Protein AF-A0A494W6B4-F1 (afdb_monomer)

Structure (mmCIF, N/CA/C/O backbone):
data_AF-A0A494W6B4-F1
#
_entry.id   AF-A0A494W6B4-F1
#
loop_
_atom_site.group_PDB
_atom_site.id
_atom_site.type_symbol
_atom_site.label_atom_id
_atom_site.label_alt_id
_atom_site.label_comp_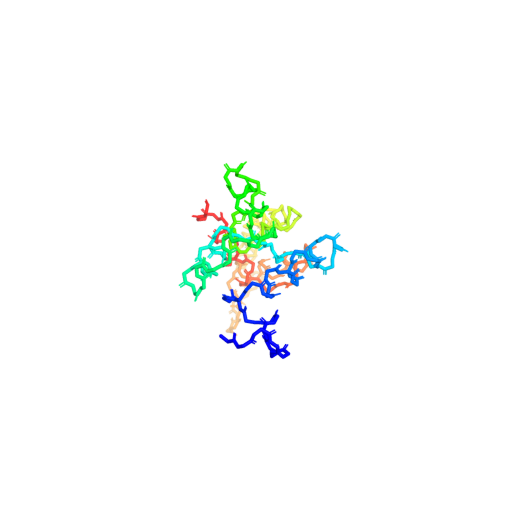id
_atom_site.label_asym_id
_atom_site.label_entity_id
_atom_site.label_seq_id
_atom_site.pdbx_PDB_ins_code
_atom_site.Cartn_x
_atom_site.Cartn_y
_atom_site.Cartn_z
_atom_site.occupancy
_atom_site.B_iso_or_equiv
_atom_site.auth_seq_id
_atom_site.auth_comp_id
_atom_site.auth_asym_id
_atom_site.auth_atom_id
_atom_site.pdbx_PDB_model_num
ATOM 1 N N . MET A 1 1 ? -5.891 -7.671 30.003 1.00 60.50 1 MET A N 1
ATOM 2 C CA . MET A 1 1 ? -4.687 -6.942 30.476 1.00 60.50 1 MET A CA 1
ATOM 3 C C . MET A 1 1 ? -5.143 -5.863 31.456 1.00 60.50 1 MET A C 1
ATOM 5 O O . MET A 1 1 ? -6.217 -5.322 31.236 1.00 60.50 1 MET A O 1
ATOM 9 N N . ALA A 1 2 ? -4.422 -5.586 32.548 1.00 68.75 2 ALA A N 1
ATOM 10 C CA . ALA A 1 2 ? -4.901 -4.621 33.546 1.00 68.75 2 ALA A CA 1
ATOM 11 C C . ALA A 1 2 ? -4.904 -3.176 32.983 1.00 68.75 2 ALA A C 1
ATOM 13 O O . ALA A 1 2 ? -3.899 -2.786 32.381 1.00 68.75 2 ALA A O 1
ATOM 14 N N . PRO A 1 3 ? -5.963 -2.371 33.215 1.00 67.19 3 PRO A N 1
ATOM 15 C CA . PRO A 1 3 ? -6.083 -1.009 32.675 1.00 67.19 3 PRO A CA 1
ATOM 16 C C . PRO A 1 3 ? -4.966 -0.054 33.127 1.00 67.19 3 PRO A C 1
ATOM 18 O O . PRO A 1 3 ? -4.663 0.915 32.440 1.00 67.19 3 PRO A O 1
ATOM 21 N N . ASN A 1 4 ? -4.300 -0.360 34.246 1.00 73.06 4 ASN A N 1
ATOM 22 C CA . ASN A 1 4 ? -3.213 0.449 34.807 1.00 73.06 4 ASN A CA 1
ATOM 23 C C . ASN A 1 4 ? -1.824 0.096 34.241 1.00 73.06 4 ASN A C 1
ATOM 25 O O . ASN A 1 4 ? -0.818 0.645 34.688 1.00 73.06 4 ASN A O 1
ATOM 29 N N . SER A 1 5 ? -1.731 -0.845 33.296 1.00 75.25 5 SER A N 1
ATOM 30 C CA . SER A 1 5 ? -0.454 -1.179 32.665 1.00 75.25 5 SER A CA 1
ATOM 31 C C . SER A 1 5 ? -0.066 -0.107 31.637 1.00 75.25 5 SER A C 1
ATOM 33 O O . SER A 1 5 ? -0.874 0.201 30.761 1.00 75.25 5 SER A O 1
ATOM 35 N N . PRO A 1 6 ? 1.185 0.393 31.626 1.00 73.81 6 PRO A N 1
ATOM 36 C CA . PRO A 1 6 ? 1.675 1.299 30.579 1.00 73.81 6 PRO A CA 1
ATOM 37 C C . PRO A 1 6 ? 1.561 0.725 29.157 1.00 73.81 6 PRO A C 1
ATOM 39 O O . PRO A 1 6 ? 1.532 1.472 28.179 1.00 73.81 6 PRO A O 1
ATOM 42 N N . HIS A 1 7 ? 1.485 -0.605 29.044 1.00 81.88 7 HIS A N 1
ATOM 43 C CA . HIS A 1 7 ? 1.341 -1.331 27.785 1.00 81.88 7 HIS A CA 1
ATOM 44 C C . HIS A 1 7 ? -0.109 -1.442 27.309 1.00 81.88 7 HIS A C 1
ATOM 46 O O . HIS A 1 7 ? -0.338 -1.780 26.151 1.00 81.88 7 HIS A O 1
ATOM 52 N N . TYR A 1 8 ? -1.081 -1.111 28.164 1.00 85.44 8 TYR A N 1
ATOM 53 C CA . TYR A 1 8 ? -2.503 -1.188 27.846 1.00 85.44 8 TYR A CA 1
ATOM 54 C C . TYR A 1 8 ? -2.842 -0.372 26.594 1.00 85.44 8 TYR A C 1
ATOM 56 O O . TYR A 1 8 ? -3.473 -0.883 25.681 1.00 85.44 8 TYR A O 1
ATOM 64 N N . GLN A 1 9 ? -2.314 0.847 26.473 1.00 86.81 9 GLN A N 1
ATOM 65 C CA . GLN A 1 9 ? -2.507 1.720 25.303 1.00 86.81 9 GLN A CA 1
ATOM 66 C C . GLN A 1 9 ? -1.831 1.239 24.002 1.00 86.81 9 GLN A C 1
ATOM 68 O O . GLN A 1 9 ? -2.034 1.839 22.946 1.00 86.81 9 GLN A O 1
ATOM 73 N N . PHE A 1 10 ? -0.993 0.202 24.069 1.00 86.94 10 PHE A N 1
ATOM 74 C CA . PHE A 1 10 ? -0.288 -0.365 22.917 1.00 86.94 10 PHE A CA 1
ATOM 75 C C . PHE A 1 10 ? -0.828 -1.739 22.507 1.00 86.94 10 PHE A C 1
ATOM 77 O O . PHE A 1 10 ? -0.469 -2.217 21.434 1.00 86.94 10 PHE A O 1
ATOM 84 N N . ASP A 1 11 ? -1.690 -2.353 23.320 1.00 88.81 11 ASP A N 1
ATOM 85 C CA . ASP A 1 11 ? -2.360 -3.614 23.002 1.00 88.81 11 ASP A CA 1
ATOM 86 C C . ASP A 1 11 ? -3.513 -3.376 22.004 1.00 88.81 11 ASP A C 1
ATOM 88 O O . ASP A 1 11 ? -4.510 -2.759 22.379 1.00 88.81 11 ASP A O 1
ATOM 92 N N . PRO A 1 12 ? -3.442 -3.891 20.759 1.00 88.62 12 PRO A N 1
ATOM 93 C CA . PRO A 1 12 ? -4.470 -3.687 19.733 1.00 88.62 12 PRO A CA 1
ATOM 94 C C . PRO A 1 12 ? -5.856 -4.254 20.060 1.00 88.62 12 PRO A C 1
ATOM 96 O O . PRO A 1 12 ? -6.782 -4.055 19.270 1.00 88.62 12 PRO A O 1
ATOM 99 N N . SER A 1 13 ? -5.981 -5.017 21.146 1.00 91.31 13 SER A N 1
ATOM 100 C CA . SER A 1 13 ? -7.241 -5.605 21.612 1.00 91.31 13 SER A CA 1
ATOM 101 C C . SER A 1 13 ? -7.830 -4.850 22.807 1.00 91.31 13 SER A C 1
ATOM 103 O O . SER A 1 13 ? -8.885 -5.228 23.302 1.00 91.31 13 SER A O 1
ATOM 105 N N . SER A 1 14 ? -7.169 -3.792 23.287 1.00 92.50 14 SER A N 1
ATOM 106 C CA . SER A 1 14 ? -7.614 -3.024 24.447 1.00 92.50 14 SER A CA 1
ATOM 107 C C . SER A 1 14 ? -8.392 -1.765 24.053 1.00 92.50 14 SER A C 1
ATOM 109 O O . SER A 1 14 ? -8.159 -1.164 22.997 1.00 92.50 14 SER A O 1
ATOM 111 N N . ILE A 1 15 ? -9.260 -1.285 24.954 1.00 92.19 15 ILE A N 1
ATOM 112 C CA . ILE A 1 15 ? -9.909 0.017 24.760 1.00 92.19 15 ILE A CA 1
ATOM 113 C C . ILE A 1 15 ? -8.900 1.171 24.860 1.00 92.19 15 ILE A C 1
ATOM 115 O O . ILE A 1 15 ? -9.014 2.161 24.140 1.00 92.19 15 ILE A O 1
ATOM 119 N N . GLY A 1 16 ? -7.838 1.026 25.660 1.00 90.31 16 GLY A N 1
ATOM 120 C CA . GLY A 1 16 ? -6.785 2.038 25.791 1.00 90.31 16 GLY A CA 1
ATOM 121 C C . GLY A 1 16 ? -6.067 2.326 24.472 1.00 90.31 16 GLY A C 1
ATOM 122 O O . GLY A 1 16 ? -5.744 3.479 24.176 1.00 90.31 16 GLY A O 1
ATOM 123 N N . TRP A 1 17 ? -5.860 1.301 23.644 1.00 92.31 17 TRP A N 1
ATOM 124 C CA . TRP A 1 17 ? -5.314 1.475 22.301 1.00 92.31 17 TRP A CA 1
ATOM 125 C C . TRP A 1 17 ? -6.258 2.260 21.390 1.00 92.31 17 TRP A C 1
ATOM 127 O O . TRP A 1 17 ? -5.799 3.138 20.654 1.00 92.31 17 TRP A O 1
ATOM 137 N N . LEU A 1 18 ? -7.571 2.018 21.480 1.00 91.94 18 LEU A N 1
ATOM 138 C CA . LEU A 1 18 ? -8.563 2.774 20.714 1.00 91.94 18 LEU A CA 1
ATOM 139 C C . LEU A 1 18 ? -8.534 4.261 21.082 1.00 91.94 18 LEU A C 1
ATOM 141 O O . LEU A 1 18 ? -8.475 5.106 20.190 1.00 91.94 18 LEU A O 1
ATOM 145 N N . HIS A 1 19 ? -8.508 4.577 22.381 1.00 91.62 19 HIS A N 1
ATOM 146 C CA . HIS A 1 19 ? -8.401 5.955 22.879 1.00 91.62 19 HIS A CA 1
ATOM 147 C C . HIS A 1 19 ? -7.165 6.662 22.321 1.00 91.62 19 HIS A C 1
ATOM 149 O O . HIS A 1 19 ? -7.276 7.749 21.748 1.00 91.62 19 HIS A O 1
ATOM 155 N N . ARG A 1 20 ? -5.991 6.022 22.420 1.00 89.44 20 ARG A N 1
ATOM 156 C CA . ARG A 1 20 ? -4.736 6.557 21.871 1.00 89.44 20 ARG A CA 1
ATOM 157 C C . ARG A 1 20 ? -4.859 6.829 20.372 1.00 89.44 20 ARG A C 1
ATOM 159 O O . ARG A 1 20 ? -4.479 7.901 19.903 1.00 89.44 20 ARG A O 1
ATOM 166 N N . LYS A 1 21 ? -5.395 5.870 19.621 1.00 88.12 21 LYS A N 1
ATOM 167 C CA . LYS A 1 21 ? -5.505 5.938 18.161 1.00 88.12 21 LYS A CA 1
ATOM 168 C C . LYS A 1 21 ? -6.452 7.049 17.702 1.00 88.12 21 LYS A C 1
ATOM 170 O O . LYS A 1 21 ? -6.086 7.854 16.848 1.00 88.12 21 LYS A O 1
ATOM 175 N N . VAL A 1 22 ? -7.625 7.169 18.326 1.00 89.25 22 VAL A N 1
ATOM 176 C CA . VAL A 1 22 ? -8.584 8.255 18.051 1.00 89.25 22 VAL A CA 1
ATOM 177 C C . VAL A 1 22 ? -7.978 9.622 18.385 1.00 89.25 22 VAL A C 1
ATOM 179 O O . VAL A 1 22 ? -8.149 10.573 17.620 1.00 89.25 22 VAL A O 1
ATOM 182 N N . ALA A 1 23 ? -7.233 9.735 19.489 1.00 87.31 23 ALA A N 1
ATOM 183 C CA . ALA A 1 23 ? -6.555 10.977 19.854 1.00 87.31 23 ALA A CA 1
ATOM 184 C C . ALA A 1 23 ? -5.516 11.402 18.800 1.00 87.31 23 ALA A C 1
ATOM 186 O O . ALA A 1 23 ? -5.489 12.566 18.397 1.00 87.31 23 ALA A O 1
ATOM 187 N N . LEU A 1 24 ? -4.705 10.465 18.303 1.00 83.88 24 LEU A N 1
ATOM 188 C CA . LEU A 1 24 ? -3.698 10.736 17.268 1.00 83.88 24 LEU A CA 1
ATOM 189 C C . LEU A 1 24 ? -4.322 11.091 15.916 1.00 83.88 24 LEU A C 1
ATOM 191 O O . LEU A 1 24 ? -3.832 11.998 15.237 1.00 83.88 24 LEU A O 1
ATOM 195 N N . GLN A 1 25 ? -5.433 10.440 15.561 1.00 81.19 25 GLN A N 1
ATOM 196 C CA . GLN A 1 25 ? -6.206 10.759 14.363 1.00 81.19 25 GLN A CA 1
ATOM 197 C C . GLN A 1 25 ? -6.779 12.183 14.428 1.00 81.19 25 GLN A C 1
ATOM 199 O O . GLN A 1 25 ? -6.643 12.941 13.470 1.00 81.19 25 GLN A O 1
ATOM 204 N N . ARG A 1 26 ? -7.354 12.590 15.571 1.00 82.94 26 ARG A N 1
ATOM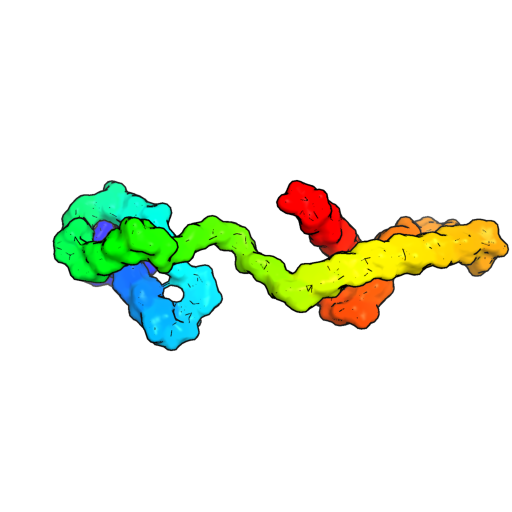 205 C CA . ARG A 1 26 ? -7.867 13.960 15.785 1.00 82.94 26 ARG A CA 1
ATOM 206 C C . ARG A 1 26 ? -6.773 15.026 15.714 1.00 82.94 26 ARG A C 1
ATOM 208 O O . ARG A 1 26 ? -7.038 16.139 15.279 1.00 82.94 26 ARG A O 1
ATOM 215 N N . GLN A 1 27 ? -5.552 14.690 16.128 1.00 81.31 27 GLN A N 1
ATOM 216 C CA . GLN A 1 27 ? -4.394 15.587 16.063 1.00 81.31 27 GLN A CA 1
ATOM 217 C C . GLN A 1 27 ? -3.746 15.649 14.669 1.00 81.31 27 GLN A C 1
ATOM 219 O O . GLN A 1 27 ? -2.774 16.380 14.494 1.00 81.31 27 GLN A O 1
ATOM 224 N N . GLY A 1 28 ? -4.224 14.865 13.693 1.00 71.25 28 GLY A N 1
ATOM 225 C CA . GLY A 1 28 ? -3.618 14.778 12.361 1.00 71.25 28 GLY A CA 1
ATOM 226 C C . GLY A 1 28 ? -2.193 14.209 12.361 1.00 71.25 28 GLY A C 1
ATOM 227 O O . GLY A 1 28 ? -1.462 14.400 11.394 1.00 71.25 28 GLY A O 1
ATOM 228 N N . ARG A 1 29 ? -1.773 13.540 13.447 1.00 63.72 29 ARG A N 1
ATOM 229 C CA . ARG A 1 29 ? -0.392 13.061 13.647 1.00 63.72 29 ARG A CA 1
ATOM 230 C C . ARG A 1 29 ? -0.130 11.664 13.093 1.00 63.72 29 ARG A C 1
ATOM 232 O O . ARG A 1 29 ? 1.018 11.333 12.826 1.00 63.72 29 ARG A O 1
ATOM 239 N N . GLU A 1 30 ? -1.171 10.857 12.904 1.00 62.62 30 GLU A N 1
ATOM 240 C CA . GLU A 1 30 ? -1.074 9.537 12.269 1.00 62.62 30 GLU A CA 1
ATOM 241 C C . GLU A 1 30 ? -1.902 9.520 10.975 1.00 62.62 30 GLU A C 1
ATOM 243 O O . GLU A 1 30 ? -3.034 9.036 10.929 1.00 62.62 30 GLU A O 1
ATOM 248 N N . SER A 1 31 ? -1.332 10.062 9.895 1.00 51.94 31 SER A N 1
ATOM 249 C CA . SER A 1 31 ? -1.873 9.927 8.541 1.00 51.94 31 SER A CA 1
ATOM 250 C C . SER A 1 31 ? -1.651 8.495 8.037 1.00 51.94 31 SER A C 1
ATOM 252 O O . SER A 1 31 ? -0.634 8.168 7.435 1.00 51.94 31 SER A O 1
ATOM 254 N N . GLY A 1 32 ? -2.601 7.600 8.315 1.00 57.56 32 GLY A N 1
ATOM 255 C CA . GLY A 1 32 ? -2.610 6.251 7.731 1.00 57.56 32 GLY A CA 1
ATOM 256 C C . GLY A 1 32 ? -2.988 5.110 8.671 1.00 57.56 32 GLY A C 1
ATOM 257 O O . GLY A 1 32 ? -3.146 3.985 8.202 1.00 57.56 32 GLY A O 1
ATOM 258 N N . VAL A 1 33 ? -3.178 5.368 9.968 1.00 64.31 33 VAL A N 1
ATOM 259 C CA . VAL A 1 33 ? -3.620 4.344 10.929 1.00 64.31 33 VAL A CA 1
ATOM 260 C C . VAL A 1 33 ? -5.032 4.670 11.407 1.00 64.31 33 VAL A C 1
ATOM 262 O O . VAL A 1 33 ? -5.249 5.180 12.500 1.00 64.31 33 VAL A O 1
ATOM 265 N N . PHE A 1 34 ? -6.024 4.367 10.579 1.00 79.81 34 PHE A N 1
ATOM 266 C CA . PHE A 1 34 ? -7.422 4.615 10.921 1.00 79.81 34 PHE A CA 1
ATOM 267 C C . PHE A 1 34 ? -8.029 3.489 11.756 1.00 79.81 34 PHE A C 1
ATOM 269 O O . PHE A 1 34 ? -7.620 2.329 11.640 1.00 79.81 34 PHE A O 1
ATOM 276 N N . VAL A 1 35 ? -8.995 3.824 12.614 1.00 87.00 35 VAL A N 1
ATOM 277 C CA . VAL A 1 35 ? -9.843 2.827 13.284 1.00 87.00 35 VAL A CA 1
ATOM 278 C C . VAL A 1 35 ? -10.711 2.144 12.230 1.00 87.00 35 VAL A C 1
ATOM 280 O O . VAL A 1 35 ? -11.335 2.811 11.410 1.00 87.00 35 VAL A O 1
ATOM 283 N N . THR A 1 36 ? -10.734 0.813 12.243 1.00 87.75 36 THR A N 1
ATOM 284 C CA . THR A 1 36 ? -11.514 0.011 11.292 1.00 87.75 36 THR A CA 1
ATOM 285 C C . THR A 1 36 ? -12.576 -0.808 12.021 1.00 87.75 36 THR A C 1
ATOM 287 O O . THR A 1 36 ? -12.414 -1.126 13.200 1.00 87.75 36 THR A O 1
ATOM 290 N N . ALA A 1 37 ? -13.631 -1.231 11.319 1.00 87.94 37 ALA A N 1
ATOM 291 C CA . ALA A 1 37 ? -14.644 -2.127 11.889 1.00 87.94 37 ALA A CA 1
ATOM 292 C C . ALA A 1 37 ? -14.037 -3.441 12.431 1.00 87.94 37 ALA A C 1
ATOM 294 O O . ALA A 1 37 ? -14.464 -3.953 13.463 1.00 87.94 37 ALA A O 1
ATOM 295 N N . ALA A 1 38 ? -12.986 -3.954 11.780 1.00 87.62 38 ALA A N 1
ATOM 296 C CA . ALA A 1 38 ? -12.260 -5.137 12.240 1.00 87.62 38 ALA A CA 1
ATOM 297 C C . ALA A 1 38 ? -11.524 -4.907 13.573 1.00 87.62 38 ALA A C 1
ATOM 299 O O . ALA A 1 38 ? -11.373 -5.842 14.356 1.00 87.62 38 ALA A O 1
ATOM 300 N N . ASP A 1 39 ? -11.067 -3.680 13.839 1.00 89.88 39 ASP A N 1
ATOM 301 C CA . ASP A 1 39 ? -10.458 -3.332 15.124 1.00 89.88 39 ASP A CA 1
ATOM 302 C C . ASP A 1 39 ? -11.511 -3.276 16.235 1.00 89.88 39 ASP A C 1
ATOM 304 O O . ASP A 1 39 ? -11.289 -3.838 17.303 1.00 89.88 39 ASP A O 1
ATOM 308 N N . LEU A 1 40 ? -12.679 -2.679 15.967 1.00 91.69 40 LEU A N 1
ATOM 309 C CA . LEU A 1 40 ? -13.786 -2.646 16.931 1.00 91.69 40 LEU A CA 1
ATOM 310 C C . LEU A 1 40 ? -14.262 -4.051 17.294 1.00 91.69 40 LEU A C 1
ATOM 312 O O . LEU A 1 40 ? -14.433 -4.354 18.472 1.00 91.69 40 LEU A O 1
ATOM 316 N N . LYS A 1 41 ? -14.406 -4.926 16.292 1.00 91.88 41 LYS A N 1
ATOM 317 C CA . LYS A 1 41 ? -14.754 -6.331 16.510 1.00 91.88 41 LYS A CA 1
ATOM 318 C C . LYS A 1 41 ? -13.733 -7.027 17.414 1.00 91.88 41 LYS A C 1
ATOM 320 O O . LYS A 1 41 ? -14.128 -7.647 18.392 1.00 91.88 41 LYS A O 1
ATOM 325 N N . ARG A 1 42 ? -12.432 -6.871 17.132 1.00 92.31 42 ARG A N 1
ATOM 326 C CA . ARG A 1 42 ? -11.348 -7.468 17.934 1.00 92.31 42 ARG A CA 1
ATOM 327 C C . ARG A 1 42 ? -11.396 -7.017 19.396 1.00 92.31 42 ARG A C 1
ATOM 329 O O . ARG A 1 42 ? -11.223 -7.836 20.289 1.00 92.31 42 ARG A O 1
ATOM 336 N N . ILE A 1 43 ? -11.618 -5.725 19.632 1.00 93.06 43 ILE A N 1
ATOM 337 C CA . ILE A 1 43 ? -11.687 -5.161 20.985 1.00 93.06 43 ILE A CA 1
ATOM 338 C C . ILE A 1 43 ? -12.923 -5.689 21.727 1.00 93.06 43 ILE A C 1
ATOM 340 O O . ILE A 1 43 ? -12.796 -6.127 22.865 1.00 93.06 43 ILE A O 1
ATOM 344 N N . ALA A 1 44 ? -14.093 -5.727 21.078 1.00 92.81 44 ALA A N 1
ATOM 345 C CA . ALA A 1 44 ? -15.311 -6.286 21.673 1.00 92.81 44 ALA A CA 1
ATOM 346 C C . ALA A 1 44 ? -15.200 -7.789 21.980 1.00 92.81 44 ALA A C 1
ATOM 348 O O . ALA A 1 44 ? -15.737 -8.248 22.985 1.00 92.81 44 ALA A O 1
ATOM 349 N N . GLU A 1 45 ? -14.511 -8.556 21.130 1.00 92.25 45 GLU A N 1
ATOM 350 C CA . GLU A 1 45 ? -14.240 -9.981 21.365 1.00 92.25 45 GLU A CA 1
ATOM 351 C C . GLU A 1 45 ? -13.297 -10.201 22.556 1.00 92.25 45 GLU A C 1
ATOM 353 O O . GLU A 1 45 ? -13.442 -11.187 23.276 1.00 92.25 45 GLU A O 1
ATOM 358 N N . ALA A 1 46 ? -12.340 -9.293 22.771 1.00 91.31 46 ALA A N 1
ATOM 359 C CA . ALA A 1 46 ? -11.381 -9.384 23.868 1.00 91.31 46 ALA A CA 1
ATOM 360 C C . ALA A 1 46 ? -11.959 -8.922 25.215 1.00 91.31 46 ALA A C 1
ATOM 362 O O . ALA A 1 46 ? -11.626 -9.496 26.253 1.00 91.31 46 ALA A O 1
ATOM 363 N N . ASP A 1 47 ? -12.807 -7.893 25.206 1.00 89.25 47 ASP A N 1
ATOM 364 C CA . ASP A 1 47 ? -13.447 -7.348 26.399 1.00 89.25 47 ASP A CA 1
ATOM 365 C C . ASP A 1 47 ? -14.853 -6.816 26.070 1.00 89.25 47 ASP A C 1
ATOM 367 O O . ASP A 1 47 ? -14.996 -5.689 25.598 1.00 89.25 47 ASP A O 1
ATOM 371 N N . PRO A 1 48 ? -15.924 -7.578 26.350 1.00 90.25 48 PRO A N 1
ATOM 372 C CA . PRO A 1 48 ? -17.294 -7.125 26.116 1.00 90.25 48 PRO A CA 1
ATOM 373 C C . PRO A 1 48 ? -17.719 -5.923 26.973 1.00 90.25 48 PRO A C 1
ATOM 375 O O . PRO A 1 48 ? -18.719 -5.281 26.666 1.00 90.25 48 PRO A O 1
ATOM 378 N N . SER A 1 49 ? -16.998 -5.576 28.046 1.00 90.12 49 SER A N 1
ATOM 379 C CA . SER A 1 49 ? -17.369 -4.422 28.880 1.00 90.12 49 SER A CA 1
ATOM 380 C C . SER A 1 49 ? -17.158 -3.077 28.169 1.00 90.12 49 SER A C 1
ATOM 382 O O . SER A 1 49 ? -17.739 -2.065 28.556 1.00 90.12 49 SER A O 1
ATOM 384 N N . VAL A 1 50 ? -16.412 -3.064 27.060 1.00 91.44 50 VAL A N 1
ATOM 385 C CA . VAL A 1 50 ? -16.136 -1.865 26.253 1.00 91.44 50 VAL A CA 1
ATOM 386 C C . VAL A 1 50 ? -17.380 -1.253 25.608 1.00 91.44 50 VAL A C 1
ATOM 388 O O . VAL A 1 50 ? -17.339 -0.093 25.211 1.00 91.44 50 VAL A O 1
ATOM 391 N N . PHE A 1 51 ? -18.510 -1.968 25.532 1.00 90.44 51 PHE A N 1
ATOM 392 C CA . PHE A 1 51 ? -19.758 -1.416 24.987 1.00 90.44 51 PHE A CA 1
ATOM 393 C C . PHE A 1 51 ? -20.311 -0.233 25.797 1.00 90.44 51 PHE A C 1
ATOM 395 O O . PHE A 1 51 ? -21.114 0.537 25.267 1.00 90.44 51 PHE A O 1
ATOM 402 N N . THR A 1 52 ? -19.885 -0.052 27.051 1.00 91.81 52 THR A N 1
ATOM 403 C CA . THR A 1 52 ? -20.234 1.130 27.856 1.00 91.81 52 THR A CA 1
ATOM 404 C C . THR A 1 52 ? -19.266 2.303 27.673 1.00 91.81 52 THR A C 1
ATOM 406 O O . THR A 1 52 ? -19.529 3.383 28.194 1.00 91.81 52 THR A O 1
ATOM 409 N N . ASP A 1 53 ? -18.147 2.120 26.964 1.00 93.81 53 ASP A N 1
ATOM 410 C CA . ASP A 1 53 ? -17.163 3.180 26.734 1.00 93.81 53 ASP A CA 1
ATOM 411 C C . ASP A 1 53 ? -17.665 4.174 25.660 1.00 93.81 53 ASP A C 1
ATOM 413 O O . ASP A 1 53 ? -17.990 3.764 24.539 1.00 93.81 53 ASP A O 1
ATOM 417 N N . PRO A 1 54 ? -17.711 5.491 25.950 1.00 93.69 54 PRO A N 1
ATOM 418 C CA . PRO A 1 54 ? -18.220 6.487 25.005 1.00 93.69 54 PRO A CA 1
ATOM 419 C C . PRO A 1 54 ? -17.419 6.589 23.702 1.00 93.69 54 PRO A C 1
ATOM 421 O O . PRO A 1 54 ? -17.983 6.884 22.648 1.00 93.69 54 PRO A O 1
ATOM 424 N N . VAL A 1 55 ? -16.101 6.355 23.747 1.00 93.12 55 VAL A N 1
ATOM 425 C CA . VAL A 1 55 ? -15.261 6.369 22.542 1.00 93.12 55 VAL A CA 1
ATOM 426 C C . VAL A 1 55 ? -15.581 5.152 21.688 1.00 93.12 55 VAL A C 1
ATOM 428 O O . VAL A 1 55 ? -15.734 5.297 20.476 1.00 93.12 55 VAL A O 1
ATOM 431 N N . PHE A 1 56 ? -15.751 3.980 22.300 1.00 94.19 56 PHE A N 1
ATOM 432 C CA . PHE A 1 56 ? -16.167 2.774 21.589 1.00 94.19 56 PHE A CA 1
ATOM 433 C C . PHE A 1 56 ? -17.531 2.944 20.906 1.00 94.19 56 PHE A C 1
ATOM 435 O O . PHE A 1 56 ? -17.664 2.646 19.718 1.00 94.19 56 PHE A O 1
ATOM 442 N N . GLN A 1 57 ? -18.522 3.486 21.622 1.00 94.31 57 GLN A N 1
ATOM 443 C CA . GLN A 1 57 ? -19.865 3.741 21.089 1.00 94.31 57 GLN A CA 1
ATOM 444 C C . GLN A 1 57 ? -19.850 4.699 19.895 1.00 94.31 57 GLN A C 1
ATOM 446 O O . GLN A 1 57 ? -20.499 4.435 18.883 1.00 94.31 57 GLN A O 1
ATOM 451 N N . GLU A 1 58 ? -19.071 5.779 19.972 1.00 93.62 58 GLU A N 1
ATOM 452 C CA . GLU A 1 58 ? -18.935 6.720 18.859 1.00 93.62 58 GLU A CA 1
ATOM 453 C C . GLU A 1 58 ? -18.297 6.057 17.632 1.00 93.62 58 GLU A C 1
ATOM 455 O O . GLU A 1 58 ? -18.745 6.270 16.507 1.00 93.62 58 GLU A O 1
ATOM 460 N N . GLN A 1 59 ? -17.278 5.212 17.821 1.00 92.75 59 GLN A N 1
ATOM 461 C CA . GLN A 1 59 ? -16.681 4.489 16.698 1.00 92.75 59 GLN A CA 1
ATOM 462 C C . GLN A 1 59 ? -17.637 3.447 16.103 1.00 92.75 59 GLN A C 1
ATOM 464 O O . GLN A 1 59 ? -17.660 3.289 14.885 1.00 92.75 59 GLN A O 1
ATOM 469 N N . ILE A 1 60 ? -18.464 2.781 16.917 1.00 92.62 60 ILE A N 1
ATOM 470 C CA . ILE A 1 60 ? -19.544 1.916 16.417 1.00 92.62 60 ILE A CA 1
ATOM 471 C C . ILE A 1 60 ? -20.539 2.721 15.587 1.00 92.62 60 ILE A C 1
ATOM 473 O O . ILE A 1 60 ? -20.898 2.288 14.496 1.00 92.62 60 ILE A O 1
ATOM 477 N N . ARG A 1 61 ? -20.964 3.897 16.060 1.00 92.94 61 ARG A N 1
ATOM 478 C CA . ARG A 1 61 ? -21.878 4.765 15.308 1.00 92.94 61 ARG A CA 1
ATOM 479 C C . ARG A 1 61 ? -21.290 5.132 13.946 1.00 92.94 61 ARG A C 1
ATOM 481 O O . ARG A 1 61 ? -21.962 4.985 12.932 1.00 92.94 61 ARG A O 1
ATOM 488 N N . LEU A 1 62 ? -20.015 5.520 13.908 1.00 90.19 62 LEU A N 1
ATOM 489 C CA . LEU A 1 62 ? -19.307 5.781 12.652 1.00 90.19 62 LEU A CA 1
ATOM 490 C C . LEU A 1 62 ? -19.208 4.535 11.761 1.00 90.19 62 LEU A C 1
ATOM 492 O O . LEU A 1 62 ? -19.262 4.666 10.541 1.00 90.19 62 LEU A O 1
ATOM 496 N N . ALA A 1 63 ? -19.067 3.341 12.344 1.00 88.19 63 ALA A N 1
ATOM 497 C CA . ALA A 1 63 ? -19.051 2.087 11.596 1.00 88.19 63 ALA A CA 1
ATOM 498 C C . ALA A 1 63 ? -20.408 1.806 10.942 1.00 88.19 63 ALA A C 1
ATOM 500 O O . ALA A 1 63 ? -20.449 1.420 9.782 1.00 88.19 63 ALA A O 1
ATOM 501 N N . LEU A 1 64 ? -21.501 2.023 11.680 1.00 88.00 64 LEU A N 1
ATOM 502 C CA . LEU A 1 64 ? -22.873 1.833 11.200 1.00 88.00 64 LEU A CA 1
ATOM 503 C C . LEU A 1 64 ? -23.272 2.856 10.129 1.00 88.00 64 LEU A C 1
ATOM 505 O O . LEU A 1 64 ? -24.113 2.560 9.290 1.00 88.00 64 LEU A O 1
ATOM 509 N N . GLU A 1 65 ? -22.672 4.046 10.152 1.00 90.81 65 GLU A N 1
ATOM 510 C CA . GLU A 1 65 ? -22.844 5.077 9.121 1.00 90.81 65 GLU A CA 1
ATOM 511 C C . GLU A 1 65 ? -21.950 4.853 7.881 1.00 90.81 65 GLU A C 1
ATOM 513 O O . GLU A 1 65 ? -21.909 5.723 7.014 1.00 90.81 65 GLU A O 1
ATOM 518 N N . ASP A 1 66 ? -21.193 3.748 7.799 1.00 82.06 66 ASP A N 1
ATOM 519 C CA . ASP A 1 66 ? -20.168 3.496 6.766 1.00 82.06 66 ASP A CA 1
ATOM 520 C C . ASP A 1 66 ? -19.109 4.615 6.660 1.00 82.06 66 ASP A C 1
ATOM 522 O O . ASP A 1 66 ? -18.491 4.856 5.621 1.00 82.06 66 ASP A O 1
ATOM 526 N N . ARG A 1 67 ? -18.863 5.318 7.771 1.00 83.50 67 ARG A N 1
ATOM 527 C CA . ARG A 1 67 ? -17.891 6.421 7.868 1.00 83.50 67 ARG A CA 1
ATOM 528 C C . ARG A 1 67 ? -16.542 5.987 8.416 1.00 83.50 67 ARG A C 1
ATOM 530 O O . ARG A 1 67 ? -15.613 6.798 8.449 1.00 83.50 67 ARG A O 1
ATOM 537 N N . LEU A 1 68 ? -16.413 4.735 8.854 1.00 81.88 68 LEU A N 1
ATOM 538 C CA . LEU A 1 68 ? -15.103 4.167 9.132 1.00 81.88 68 LEU A CA 1
ATOM 539 C C . LEU A 1 68 ? -14.428 3.766 7.822 1.00 81.88 68 LEU A C 1
ATOM 541 O O . LEU A 1 68 ? -15.037 3.090 6.994 1.00 81.88 68 LEU A O 1
ATOM 545 N N . PRO A 1 69 ? -13.150 4.114 7.638 1.00 72.25 69 PRO A N 1
ATOM 546 C CA . PRO A 1 69 ? -12.418 3.657 6.477 1.00 72.25 69 PRO A CA 1
ATOM 547 C C . PRO A 1 69 ? -12.320 2.134 6.517 1.00 72.25 69 PRO A C 1
ATOM 549 O O . PRO A 1 69 ? -11.895 1.523 7.504 1.00 72.25 69 PRO A O 1
ATOM 552 N N . THR A 1 70 ? -12.690 1.505 5.408 1.00 66.62 70 THR A N 1
ATOM 553 C CA . THR A 1 70 ? -12.348 0.110 5.167 1.00 66.62 70 THR A CA 1
ATOM 554 C C . THR A 1 70 ? -10.834 -0.030 5.200 1.00 66.62 70 THR A C 1
ATOM 556 O O . THR A 1 70 ? -10.116 0.841 4.707 1.00 66.62 70 THR A O 1
ATOM 559 N N . ARG A 1 71 ? -10.331 -1.135 5.759 1.00 60.53 71 ARG A N 1
ATOM 560 C CA . ARG A 1 71 ? -8.913 -1.497 5.681 1.00 60.53 71 ARG A CA 1
ATOM 561 C C . ARG A 1 71 ? -8.566 -1.818 4.224 1.00 60.53 71 ARG A C 1
ATOM 563 O O . ARG A 1 71 ? -8.410 -2.977 3.859 1.00 60.53 71 ARG A O 1
ATOM 570 N N . THR A 1 72 ? -8.457 -0.805 3.377 1.00 51.94 72 THR A N 1
ATOM 571 C CA . THR A 1 72 ? -7.839 -0.928 2.064 1.00 51.94 72 THR A CA 1
ATOM 572 C C . THR A 1 72 ? -6.361 -1.163 2.317 1.00 51.94 72 THR A C 1
ATOM 574 O O . THR A 1 72 ? -5.624 -0.264 2.727 1.00 51.94 72 THR A O 1
ATOM 577 N N . GLY A 1 73 ? -5.940 -2.422 2.187 1.00 62.34 73 GLY A N 1
ATOM 578 C CA . GLY A 1 73 ? -4.526 -2.761 2.161 1.00 62.34 73 GLY A CA 1
ATOM 579 C C . GLY A 1 73 ? -3.825 -1.973 1.056 1.00 62.34 73 GLY A C 1
ATOM 580 O O . GLY A 1 73 ? -4.421 -1.753 0.012 1.00 62.34 73 GLY A O 1
ATOM 581 N N . ARG A 1 74 ? -2.566 -1.587 1.316 1.00 51.88 74 ARG A N 1
ATOM 582 C CA . ARG A 1 74 ? -1.713 -0.695 0.507 1.00 51.88 74 ARG A CA 1
ATOM 583 C C . ARG A 1 74 ? -2.412 0.637 0.189 1.00 51.88 74 ARG A C 1
ATOM 585 O O . ARG A 1 74 ? -3.418 0.672 -0.503 1.00 51.88 74 ARG A O 1
ATOM 592 N N . LEU A 1 75 ? -1.846 1.744 0.683 1.00 53.06 75 LEU A N 1
ATOM 593 C CA . LEU A 1 75 ? -2.270 3.090 0.280 1.00 53.06 75 LEU A CA 1
ATOM 594 C C . LEU A 1 75 ? -2.513 3.110 -1.241 1.00 53.06 75 LEU A C 1
ATOM 596 O O . LEU A 1 75 ? -1.661 2.567 -1.963 1.00 53.06 75 LEU A O 1
ATOM 600 N N . PRO A 1 76 ? -3.650 3.663 -1.718 1.00 53.97 76 PRO A N 1
ATOM 601 C CA . PRO A 1 76 ? -3.899 3.793 -3.146 1.00 53.97 76 PRO A CA 1
ATOM 602 C C . PRO A 1 76 ? -2.650 4.399 -3.772 1.00 53.97 76 PRO A C 1
ATOM 604 O O . PRO A 1 76 ? -2.056 5.317 -3.197 1.00 53.97 76 PRO A O 1
ATOM 607 N N . ALA A 1 77 ? -2.184 3.791 -4.868 1.00 58.56 77 ALA A N 1
ATOM 608 C CA . ALA A 1 77 ? -0.983 4.252 -5.544 1.00 58.56 77 ALA A CA 1
ATOM 609 C C . ALA A 1 77 ? -1.105 5.765 -5.714 1.00 58.56 77 ALA A C 1
ATOM 611 O O . ALA A 1 77 ? -2.125 6.223 -6.225 1.00 58.56 77 ALA A O 1
ATOM 612 N N . ASP A 1 78 ? -0.103 6.504 -5.224 1.00 75.69 78 ASP A N 1
ATOM 613 C CA . ASP A 1 78 ? 0.018 7.940 -5.455 1.00 75.69 78 ASP A CA 1
ATOM 614 C C . ASP A 1 78 ? -0.426 8.216 -6.903 1.00 75.69 78 ASP A C 1
ATOM 616 O O . ASP A 1 78 ? 0.136 7.589 -7.810 1.00 75.69 78 ASP A O 1
ATOM 620 N N . PRO A 1 79 ? -1.467 9.041 -7.140 1.00 79.25 79 PRO A N 1
ATOM 621 C CA . PRO A 1 79 ? -2.007 9.262 -8.478 1.00 79.25 79 PRO A CA 1
ATOM 622 C C . PRO A 1 79 ? -0.920 9.634 -9.491 1.00 79.25 79 PRO A C 1
ATOM 624 O O . PRO A 1 79 ? -0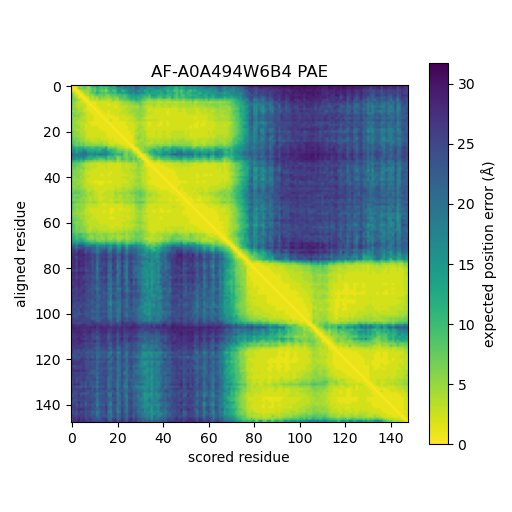.970 9.215 -10.648 1.00 79.25 79 PRO A O 1
ATOM 627 N N . VAL A 1 80 ? 0.118 10.344 -9.033 1.00 84.75 80 VAL A N 1
ATOM 628 C CA . VAL A 1 80 ? 1.295 10.682 -9.837 1.00 84.75 80 VAL A CA 1
ATOM 629 C C . VAL A 1 80 ? 2.085 9.429 -10.201 1.00 84.75 80 VAL A C 1
ATOM 631 O O . VAL A 1 80 ? 2.466 9.242 -11.354 1.00 84.75 80 VAL A O 1
ATOM 634 N N . LEU A 1 81 ? 2.320 8.539 -9.240 1.00 84.81 81 LEU A N 1
ATOM 635 C CA . LEU A 1 81 ? 3.013 7.277 -9.469 1.00 84.81 81 LEU A CA 1
ATOM 636 C C . LEU A 1 81 ? 2.211 6.331 -10.369 1.00 84.81 81 LEU A C 1
ATOM 638 O O . LEU A 1 81 ? 2.807 5.636 -11.190 1.00 84.81 81 LEU A O 1
ATOM 642 N N . TRP A 1 82 ? 0.883 6.30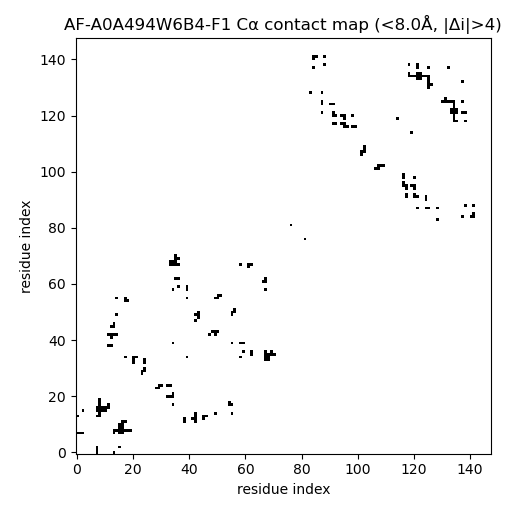3 -10.242 1.00 85.62 82 TRP A N 1
ATOM 643 C CA . TRP A 1 82 ? 0.007 5.560 -11.149 1.00 85.62 82 TRP A CA 1
ATOM 644 C C . TRP A 1 82 ? 0.157 6.068 -12.587 1.00 85.62 82 TRP A C 1
ATOM 646 O O . TRP A 1 82 ? 0.437 5.277 -13.488 1.00 85.62 82 TRP A O 1
ATOM 656 N N . PHE A 1 83 ? 0.083 7.388 -12.781 1.00 88.50 83 PHE A N 1
ATOM 657 C CA . PHE A 1 83 ? 0.249 8.011 -14.093 1.00 88.50 83 PHE A CA 1
ATOM 658 C C . PHE A 1 83 ? 1.647 7.762 -14.675 1.00 88.50 83 PHE A C 1
ATOM 660 O O . PHE 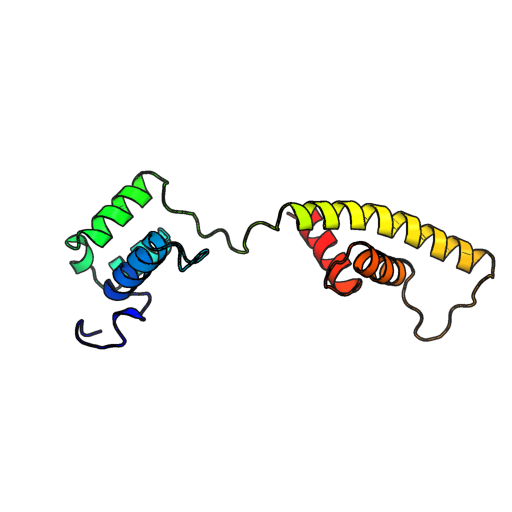A 1 83 ? 1.778 7.367 -15.831 1.00 88.50 83 PHE A O 1
ATOM 667 N N . ARG A 1 84 ? 2.703 7.902 -13.864 1.00 90.94 84 ARG A N 1
ATOM 668 C CA . ARG A 1 84 ? 4.082 7.584 -14.273 1.00 90.94 84 ARG A CA 1
ATOM 669 C C . ARG A 1 84 ? 4.246 6.122 -14.667 1.00 90.94 84 ARG A C 1
ATOM 671 O O . ARG A 1 84 ? 4.932 5.844 -15.637 1.00 90.94 84 ARG A O 1
ATOM 678 N N . THR A 1 85 ? 3.608 5.198 -13.950 1.00 91.25 85 THR A N 1
ATOM 679 C CA . THR A 1 85 ? 3.665 3.764 -14.276 1.00 91.25 85 THR A CA 1
ATOM 680 C C . THR A 1 85 ? 2.969 3.474 -15.609 1.00 91.25 85 THR A C 1
ATOM 682 O O . THR A 1 85 ? 3.457 2.657 -16.385 1.00 91.25 85 THR A O 1
ATOM 685 N N . LEU A 1 86 ? 1.868 4.174 -15.902 1.00 90.62 86 LEU A N 1
ATOM 686 C CA . LEU A 1 86 ? 1.161 4.069 -17.179 1.00 90.62 86 LEU A CA 1
ATOM 687 C C . LEU A 1 86 ? 1.994 4.631 -18.341 1.00 90.62 86 LEU A C 1
ATOM 689 O O . LEU A 1 86 ? 2.157 3.960 -19.355 1.00 90.62 86 LEU A O 1
ATOM 693 N N . MET A 1 87 ? 2.580 5.819 -18.169 1.00 93.44 87 MET A N 1
ATOM 694 C CA . MET A 1 87 ? 3.504 6.403 -19.149 1.00 93.44 87 MET A CA 1
ATOM 695 C C . MET A 1 87 ? 4.730 5.516 -19.378 1.00 93.44 87 MET A C 1
ATOM 697 O O . MET A 1 87 ? 5.150 5.325 -20.516 1.00 93.44 87 MET A O 1
ATOM 701 N N . ALA A 1 88 ? 5.284 4.948 -18.305 1.00 94.50 88 ALA A N 1
ATOM 702 C CA . ALA A 1 88 ? 6.445 4.076 -18.382 1.00 94.50 88 ALA A CA 1
ATOM 703 C C . ALA A 1 88 ? 6.182 2.841 -19.247 1.00 94.50 88 ALA A C 1
ATOM 705 O O . ALA A 1 88 ? 7.039 2.480 -20.040 1.00 94.50 88 ALA A O 1
ATOM 706 N N . ASP A 1 89 ? 5.016 2.203 -19.122 1.00 95.62 89 ASP A N 1
ATOM 707 C CA . ASP A 1 89 ? 4.665 1.015 -19.911 1.00 95.62 89 ASP A CA 1
ATOM 708 C C . ASP A 1 89 ? 4.718 1.285 -21.421 1.00 95.62 89 ASP A C 1
ATOM 710 O O . ASP A 1 89 ? 5.297 0.493 -22.158 1.00 95.62 89 ASP A O 1
ATOM 714 N N . ILE A 1 90 ? 4.194 2.432 -21.862 1.00 95.25 90 ILE A N 1
ATOM 715 C CA . ILE A 1 90 ? 4.216 2.839 -23.274 1.00 95.25 90 ILE A CA 1
ATOM 716 C C . ILE A 1 90 ? 5.660 3.086 -23.730 1.00 95.25 90 ILE A C 1
ATOM 718 O O . ILE A 1 90 ? 6.132 2.461 -24.676 1.00 95.25 90 ILE A O 1
ATOM 722 N N . LEU A 1 91 ? 6.388 3.938 -23.001 1.00 96.44 91 LEU A N 1
ATOM 723 C CA . LEU A 1 91 ? 7.754 4.330 -23.359 1.00 96.44 91 LEU A CA 1
ATOM 724 C C . LEU A 1 91 ? 8.736 3.149 -23.342 1.00 96.44 91 LEU A C 1
ATOM 726 O O . LEU A 1 91 ? 9.683 3.115 -24.125 1.00 96.44 91 LEU A O 1
ATOM 730 N N . ILE A 1 92 ? 8.521 2.175 -22.452 1.00 97.19 92 ILE A N 1
ATOM 731 C CA . ILE A 1 92 ? 9.339 0.962 -22.380 1.00 97.19 92 ILE A CA 1
ATOM 732 C C . ILE A 1 92 ? 9.181 0.125 -23.644 1.00 97.19 92 ILE A C 1
ATOM 734 O O . ILE A 1 92 ? 10.182 -0.412 -24.113 1.00 97.19 92 ILE A O 1
ATOM 738 N N . GLU A 1 93 ? 7.967 -0.034 -24.175 1.00 95.25 93 GLU A N 1
ATOM 739 C CA . GLU A 1 93 ? 7.760 -0.834 -25.386 1.00 95.25 93 GLU A CA 1
ATOM 740 C C . GLU A 1 93 ? 8.391 -0.167 -26.613 1.00 95.25 93 GLU A C 1
ATOM 742 O O . GLU A 1 93 ? 9.097 -0.850 -27.360 1.00 95.25 93 GLU A O 1
ATOM 747 N N . ASP A 1 94 ? 8.230 1.152 -26.762 1.00 95.81 94 ASP A N 1
ATOM 748 C CA . ASP A 1 94 ? 8.833 1.923 -27.858 1.00 95.81 94 ASP A CA 1
ATOM 749 C C . ASP A 1 94 ? 10.368 1.820 -27.823 1.00 95.81 94 ASP A C 1
ATOM 751 O O . ASP A 1 94 ? 11.000 1.356 -28.776 1.00 95.81 94 ASP A O 1
ATOM 755 N N . LEU A 1 95 ? 10.977 2.132 -26.674 1.00 95.50 95 LEU A N 1
ATOM 756 C CA . LEU A 1 95 ? 12.430 2.072 -26.501 1.00 95.50 95 LEU A CA 1
ATOM 757 C C . LEU A 1 95 ? 12.970 0.636 -26.597 1.00 95.50 95 LEU A C 1
ATOM 759 O O . LEU A 1 95 ? 14.079 0.404 -27.086 1.00 95.50 95 LEU A O 1
ATOM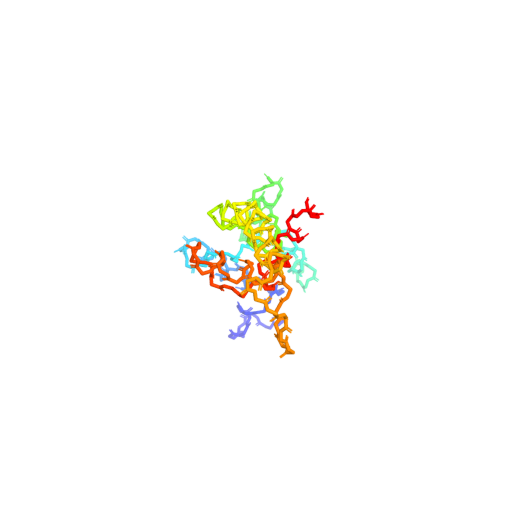 763 N N . ALA A 1 96 ? 12.211 -0.365 -26.142 1.00 95.19 96 ALA A N 1
ATOM 764 C CA . ALA A 1 96 ? 12.611 -1.759 -26.299 1.00 95.19 96 ALA A CA 1
ATOM 765 C C . ALA A 1 96 ? 12.658 -2.169 -27.776 1.00 95.19 96 ALA A C 1
ATOM 767 O O . ALA A 1 96 ? 13.537 -2.952 -28.147 1.00 95.19 96 ALA A O 1
ATOM 768 N N . GLU A 1 97 ? 11.748 -1.664 -28.612 1.00 94.44 97 GLU A N 1
ATOM 769 C CA . GLU A 1 97 ? 11.761 -1.929 -30.051 1.00 94.44 97 GLU A CA 1
ATOM 770 C C . GLU A 1 97 ? 12.937 -1.238 -30.746 1.00 94.44 97 GLU A C 1
ATOM 772 O O . GLU A 1 97 ? 13.614 -1.877 -31.556 1.00 94.44 97 GLU A O 1
ATOM 777 N N . GLU A 1 98 ? 13.269 -0.004 -30.362 1.00 92.50 98 GLU A N 1
ATOM 778 C CA . GLU A 1 98 ? 14.475 0.689 -30.834 1.00 92.50 98 GLU A CA 1
ATOM 779 C C . GLU A 1 98 ? 15.741 -0.120 -30.518 1.00 92.50 98 GLU A C 1
ATOM 781 O O . GLU A 1 98 ? 16.521 -0.447 -31.416 1.00 92.50 98 GLU A O 1
ATOM 786 N N . ILE A 1 99 ? 15.893 -0.577 -29.269 1.00 90.88 99 ILE A N 1
ATOM 787 C CA . ILE A 1 99 ? 17.028 -1.417 -28.855 1.00 90.88 99 ILE A CA 1
ATOM 788 C C . ILE A 1 99 ? 17.065 -2.734 -29.655 1.00 90.88 99 ILE A C 1
ATOM 790 O O . ILE A 1 99 ? 18.143 -3.230 -30.007 1.00 90.88 99 ILE A O 1
ATOM 794 N N . ARG A 1 100 ? 15.909 -3.345 -29.962 1.00 89.62 100 ARG A N 1
ATOM 795 C CA . ARG A 1 100 ? 15.852 -4.545 -30.821 1.00 89.62 100 ARG A CA 1
ATOM 796 C C . ARG A 1 100 ? 16.288 -4.227 -32.250 1.00 89.62 100 ARG A C 1
ATOM 798 O O . ARG A 1 100 ? 17.005 -5.036 -32.842 1.00 89.62 100 ARG A O 1
ATOM 805 N N . ALA A 1 101 ? 15.851 -3.104 -32.812 1.00 89.94 101 ALA A N 1
ATOM 806 C CA . ALA A 1 101 ? 16.197 -2.677 -34.163 1.00 89.94 101 ALA A CA 1
ATOM 807 C C . ALA A 1 101 ? 17.702 -2.398 -34.295 1.00 89.94 101 ALA A C 1
ATOM 809 O O . ALA A 1 101 ? 18.341 -2.932 -35.201 1.00 89.94 101 ALA A O 1
ATOM 810 N N . GLU A 1 102 ? 18.297 -1.682 -33.339 1.00 87.56 102 GLU A N 1
ATOM 811 C CA . GLU A 1 102 ? 19.742 -1.418 -33.291 1.00 87.56 102 GLU A CA 1
ATOM 812 C C . GLU A 1 102 ? 20.571 -2.708 -33.233 1.00 87.56 102 GLU A C 1
ATOM 814 O O . GLU A 1 102 ? 21.554 -2.875 -33.965 1.00 87.56 102 GLU A O 1
ATOM 819 N N . ARG A 1 103 ? 20.155 -3.666 -32.391 1.00 86.81 103 ARG A N 1
ATOM 820 C CA . ARG A 1 103 ? 20.814 -4.976 -32.283 1.00 86.81 103 ARG A CA 1
ATOM 821 C C . ARG A 1 103 ? 20.686 -5.783 -33.582 1.00 86.81 103 ARG A C 1
ATOM 823 O O . ARG A 1 103 ? 21.647 -6.445 -33.970 1.00 86.81 103 ARG A O 1
ATOM 830 N N . ARG A 1 104 ? 19.538 -5.717 -34.276 1.00 84.88 104 ARG A N 1
ATOM 831 C CA . ARG A 1 104 ? 19.316 -6.375 -35.583 1.00 84.88 104 ARG A CA 1
ATOM 832 C C . ARG A 1 104 ? 20.156 -5.760 -36.701 1.00 84.88 104 ARG A C 1
ATOM 834 O O . ARG A 1 104 ? 20.690 -6.502 -37.517 1.00 84.88 104 ARG A O 1
ATOM 841 N N . ALA A 1 105 ? 20.312 -4.438 -36.709 1.00 84.50 105 ALA A N 1
ATOM 842 C CA . ALA A 1 105 ? 21.128 -3.713 -37.684 1.00 84.50 105 ALA A CA 1
ATOM 843 C C . ALA A 1 105 ? 22.643 -3.968 -37.529 1.00 84.50 105 ALA A C 1
ATOM 845 O O . ALA A 1 105 ? 23.442 -3.451 -38.304 1.00 84.50 105 ALA A O 1
ATOM 846 N N . GLY A 1 106 ? 23.056 -4.767 -36.537 1.00 77.94 106 GLY A N 1
ATOM 847 C CA . GLY A 1 106 ? 24.457 -5.095 -36.284 1.00 77.94 106 GLY A CA 1
ATOM 848 C C . GLY A 1 106 ? 25.214 -4.025 -35.494 1.00 77.94 106 GLY A C 1
ATOM 849 O O . GLY A 1 106 ? 26.416 -4.180 -35.289 1.00 77.94 106 GLY A O 1
ATOM 850 N N . GLY A 1 107 ? 24.529 -2.985 -35.001 1.00 67.75 107 GLY A N 1
ATOM 851 C CA . GLY A 1 107 ? 25.144 -1.877 -34.261 1.00 67.75 107 GLY A CA 1
ATOM 852 C C . GLY A 1 107 ? 25.758 -2.290 -32.919 1.00 67.75 107 GLY A C 1
ATOM 853 O O . GLY A 1 107 ? 26.665 -1.628 -32.420 1.00 67.75 107 GLY A O 1
ATOM 854 N N . ARG A 1 108 ? 25.315 -3.416 -32.341 1.00 70.56 108 ARG A N 1
ATOM 855 C CA . ARG A 1 108 ? 25.863 -3.962 -31.093 1.00 70.56 108 ARG A CA 1
ATOM 856 C C . ARG A 1 108 ? 25.677 -5.479 -31.028 1.00 70.56 108 ARG A C 1
ATOM 858 O O . ARG A 1 108 ? 24.551 -5.971 -30.996 1.00 70.56 108 ARG A O 1
ATOM 865 N N . LYS A 1 109 ? 26.777 -6.240 -30.985 1.00 72.31 109 LYS A N 1
ATOM 866 C CA . LYS A 1 109 ? 26.725 -7.690 -30.717 1.00 72.31 109 LYS A CA 1
ATOM 867 C C . LYS A 1 109 ? 26.371 -7.919 -29.246 1.00 72.31 109 LYS A C 1
ATOM 869 O O . LYS A 1 109 ? 26.961 -7.286 -28.375 1.00 72.31 109 LYS A O 1
ATOM 874 N N . ARG A 1 110 ? 25.434 -8.836 -28.982 1.00 74.06 110 ARG A N 1
ATOM 875 C CA . ARG A 1 110 ? 25.048 -9.235 -27.621 1.00 74.06 110 ARG A CA 1
ATOM 876 C C . ARG A 1 110 ? 26.254 -9.816 -26.878 1.00 74.06 110 ARG A C 1
ATOM 878 O O . ARG A 1 110 ? 26.840 -10.795 -27.341 1.00 74.06 110 ARG A O 1
ATOM 885 N N . LEU A 1 111 ? 26.590 -9.245 -25.730 1.00 79.81 111 LEU A N 1
ATOM 886 C CA . LEU A 1 111 ? 27.605 -9.754 -24.814 1.00 79.81 111 LEU A CA 1
ATOM 887 C C . LEU A 1 111 ? 26.963 -10.571 -23.690 1.00 79.81 111 LEU A C 1
ATOM 889 O O . LEU A 1 111 ? 25.782 -10.439 -23.358 1.00 79.81 111 LEU A O 1
ATOM 893 N N . ARG A 1 112 ? 27.759 -11.450 -23.081 1.00 75.50 112 ARG A N 1
ATOM 894 C CA . ARG A 1 112 ? 27.333 -12.216 -21.908 1.00 75.50 112 ARG A CA 1
ATOM 895 C C . ARG A 1 112 ? 27.120 -11.250 -20.739 1.00 75.50 112 ARG A C 1
ATOM 897 O O . ARG A 1 112 ? 28.067 -10.607 -20.305 1.00 75.50 112 ARG A O 1
ATOM 904 N N . GLY A 1 113 ? 25.890 -11.181 -20.231 1.00 79.06 113 GLY A N 1
ATOM 905 C CA . GLY A 1 113 ? 25.487 -10.237 -19.180 1.00 79.06 113 GLY A CA 1
ATOM 906 C C . GLY A 1 113 ? 24.590 -9.100 -19.675 1.00 79.06 113 GLY A C 1
ATOM 907 O O . GLY A 1 113 ? 23.973 -8.434 -18.847 1.00 79.06 113 GLY A O 1
ATOM 908 N N . ASP A 1 114 ? 24.446 -8.929 -20.995 1.00 83.31 114 ASP A N 1
ATOM 909 C CA . ASP A 1 114 ? 23.525 -7.943 -21.554 1.00 83.31 114 ASP A CA 1
ATOM 910 C C . ASP A 1 114 ? 22.090 -8.242 -21.136 1.00 83.31 114 ASP A C 1
ATOM 912 O O . ASP A 1 114 ? 21.585 -9.366 -21.253 1.00 83.31 114 ASP A O 1
ATOM 916 N N . TRP A 1 115 ? 21.406 -7.196 -20.693 1.00 86.88 115 TRP A N 1
ATOM 917 C CA . TRP A 1 115 ? 20.008 -7.301 -20.337 1.00 86.88 115 TRP A CA 1
ATOM 918 C C . TRP A 1 115 ? 19.130 -7.509 -21.574 1.00 86.88 115 TRP A C 1
ATOM 920 O O . TRP A 1 115 ? 19.475 -7.218 -22.733 1.00 86.88 115 TRP A O 1
ATOM 930 N N . GLU A 1 116 ? 17.961 -8.082 -21.317 1.00 90.81 116 GLU A N 1
ATOM 931 C CA . GLU A 1 116 ? 16.886 -8.117 -22.293 1.00 90.81 116 GLU A CA 1
ATOM 932 C C . GLU A 1 116 ? 16.490 -6.677 -22.666 1.00 90.81 116 GLU A C 1
ATOM 934 O O . GLU A 1 116 ? 16.422 -5.843 -21.762 1.00 90.81 116 GLU A O 1
ATOM 939 N N . PRO A 1 117 ? 16.211 -6.370 -23.951 1.00 91.94 117 PRO A N 1
ATOM 940 C CA . PRO A 1 117 ? 15.871 -5.013 -24.395 1.00 91.94 117 PRO A CA 1
ATOM 941 C C . PRO A 1 117 ? 14.799 -4.331 -23.545 1.00 91.94 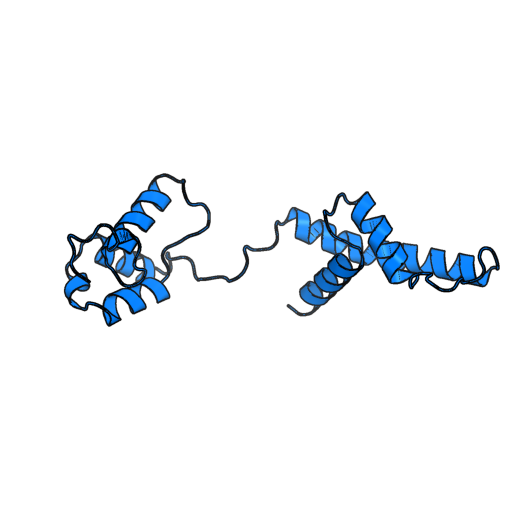117 PRO A C 1
ATOM 943 O O . PRO A 1 117 ? 14.926 -3.162 -23.218 1.00 91.94 117 PRO A O 1
ATOM 946 N N . ARG A 1 118 ? 13.786 -5.086 -23.107 1.00 94.50 118 ARG A N 1
ATOM 947 C CA . ARG A 1 118 ? 12.707 -4.573 -22.258 1.00 94.50 118 ARG A CA 1
ATOM 948 C C . ARG A 1 118 ? 13.166 -4.207 -20.845 1.00 94.50 118 ARG A C 1
ATOM 950 O O . ARG A 1 118 ? 12.680 -3.242 -20.275 1.00 94.50 118 ARG A O 1
ATOM 957 N N . VAL A 1 119 ? 14.107 -4.964 -20.278 1.00 94.81 119 VAL A N 1
ATOM 958 C CA . VAL A 1 119 ? 14.693 -4.673 -18.959 1.00 94.81 119 VAL A CA 1
ATOM 959 C C . VAL A 1 119 ? 15.647 -3.483 -19.051 1.00 94.81 119 VAL A C 1
ATOM 961 O O . VAL A 1 119 ? 15.636 -2.632 -18.171 1.00 94.81 119 VAL A O 1
ATOM 964 N N . GLU A 1 120 ? 16.432 -3.402 -20.128 1.00 94.69 120 GLU A N 1
ATOM 965 C CA . GLU A 1 120 ? 17.292 -2.249 -20.415 1.00 94.69 120 GLU A CA 1
ATOM 966 C C . GLU A 1 120 ? 16.470 -0.967 -20.618 1.00 94.69 120 GLU A C 1
ATOM 968 O O . GLU A 1 120 ? 16.781 0.058 -20.014 1.00 94.69 120 GLU A O 1
ATOM 973 N N . ALA A 1 121 ? 15.390 -1.037 -21.401 1.00 95.62 121 ALA A N 1
ATOM 974 C CA . ALA A 1 121 ? 14.453 0.066 -21.583 1.00 95.62 121 ALA A CA 1
ATOM 975 C C . ALA A 1 121 ? 13.798 0.471 -20.256 1.00 95.62 121 ALA A C 1
ATOM 977 O O . ALA A 1 121 ? 13.775 1.648 -19.916 1.00 95.62 121 ALA A O 1
ATOM 978 N N . ALA A 1 122 ? 13.340 -0.498 -19.457 1.00 96.50 122 ALA A N 1
ATOM 979 C CA . ALA A 1 122 ? 12.748 -0.224 -18.152 1.00 96.50 122 ALA A CA 1
ATOM 980 C C . ALA A 1 122 ? 13.714 0.461 -17.180 1.00 96.50 122 ALA A C 1
ATOM 982 O O . ALA A 1 122 ? 13.277 1.312 -16.412 1.00 96.50 122 ALA A O 1
ATOM 983 N N . GLU A 1 123 ? 15.006 0.128 -17.198 1.00 95.94 123 GLU A N 1
ATOM 984 C CA . GLU A 1 123 ? 15.988 0.820 -16.356 1.00 95.94 123 GLU A CA 1
ATOM 985 C C . GLU A 1 123 ? 16.142 2.290 -16.770 1.00 95.94 123 GLU A C 1
ATOM 987 O O . GLU A 1 123 ? 16.093 3.173 -15.914 1.00 95.94 123 GLU A O 1
ATOM 992 N N . LYS A 1 124 ? 16.266 2.550 -18.080 1.00 94.81 124 LYS A N 1
ATOM 993 C CA . LYS A 1 124 ? 16.386 3.908 -18.635 1.00 94.81 124 LYS A CA 1
ATOM 994 C C . LYS A 1 124 ? 15.152 4.752 -18.315 1.00 94.81 124 LYS A C 1
ATOM 996 O O . LYS A 1 124 ? 15.273 5.793 -17.682 1.00 94.81 124 LYS A O 1
ATOM 1001 N N . ILE A 1 125 ? 13.962 4.242 -18.630 1.00 95.75 125 ILE A N 1
ATOM 1002 C CA . ILE A 1 125 ? 12.696 4.945 -18.386 1.00 95.75 125 ILE A CA 1
ATOM 1003 C C . ILE A 1 125 ? 12.445 5.169 -16.892 1.00 95.75 125 ILE A C 1
ATOM 1005 O O . ILE A 1 125 ? 11.916 6.210 -16.505 1.00 95.75 125 ILE A O 1
ATOM 1009 N N . SER A 1 126 ? 12.844 4.228 -16.031 1.00 94.75 126 SER A N 1
ATOM 1010 C CA . SER A 1 126 ? 12.746 4.425 -14.582 1.00 94.75 126 SER A CA 1
ATOM 1011 C C . SER A 1 126 ? 13.586 5.620 -14.121 1.00 94.75 126 SER A C 1
ATOM 1013 O O . SER A 1 126 ? 13.105 6.441 -13.338 1.00 94.75 126 SER A O 1
ATOM 1015 N N . ALA A 1 127 ? 14.810 5.761 -14.640 1.00 92.88 127 ALA A N 1
ATOM 1016 C CA . ALA A 1 127 ? 15.662 6.910 -14.350 1.00 92.88 127 ALA A CA 1
ATOM 1017 C C . ALA A 1 127 ? 15.079 8.216 -14.918 1.00 92.88 127 ALA A C 1
ATOM 1019 O O . ALA A 1 127 ? 14.978 9.199 -14.182 1.00 92.88 127 ALA A O 1
ATOM 1020 N N . ASP A 1 128 ? 14.622 8.206 -16.173 1.00 93.69 128 ASP A N 1
ATOM 1021 C C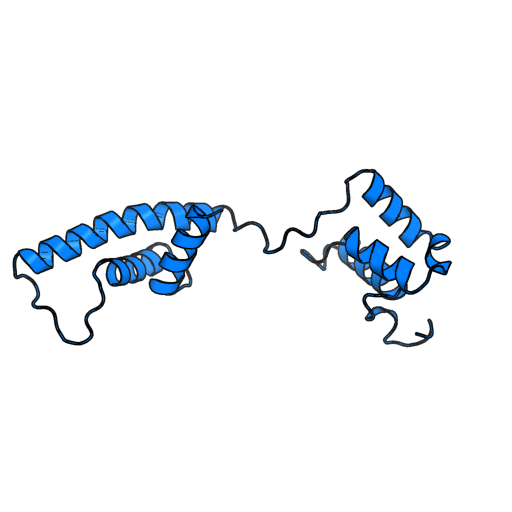A . ASP A 1 128 ? 14.089 9.387 -16.868 1.00 93.69 128 ASP A CA 1
ATOM 1022 C C . ASP A 1 128 ? 12.813 9.934 -16.211 1.00 93.69 128 ASP A C 1
ATOM 1024 O O . ASP A 1 128 ? 12.614 11.144 -16.106 1.00 93.69 128 ASP A O 1
ATOM 1028 N N . LEU A 1 129 ? 11.951 9.046 -15.708 1.00 91.94 129 LEU A N 1
ATOM 1029 C CA . LEU A 1 129 ? 10.724 9.418 -14.997 1.00 91.94 129 LEU A CA 1
ATOM 1030 C C . LEU A 1 129 ? 10.943 9.655 -13.493 1.00 91.94 129 LEU A C 1
ATOM 1032 O O . LEU A 1 129 ? 9.968 9.785 -12.737 1.00 91.94 129 LEU A O 1
ATOM 1036 N N . CYS A 1 130 ? 12.203 9.697 -13.043 1.00 89.88 130 CYS A N 1
ATOM 1037 C CA . CYS A 1 130 ? 12.595 9.822 -11.639 1.00 89.88 130 CYS A CA 1
ATOM 1038 C C . CYS A 1 130 ? 11.841 8.828 -10.739 1.00 89.88 130 CYS A C 1
ATOM 1040 O O . CYS A 1 130 ? 11.359 9.168 -9.653 1.00 89.88 130 CYS A O 1
ATOM 1042 N N . MET A 1 131 ? 11.669 7.597 -11.215 1.00 87.38 131 MET A N 1
ATOM 1043 C CA . MET A 1 131 ? 11.076 6.511 -10.45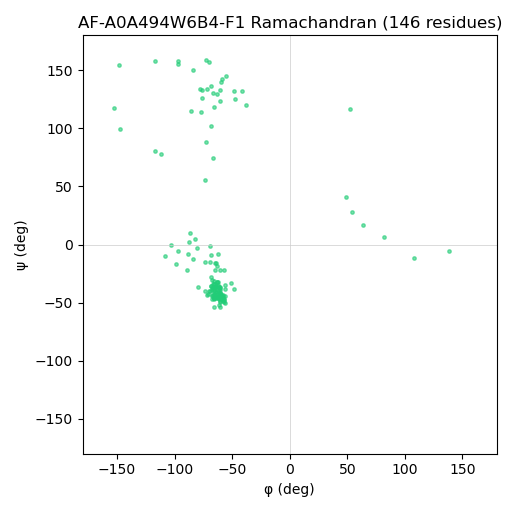3 1.00 87.38 131 MET A CA 1
ATOM 1044 C C . MET A 1 131 ? 12.197 5.867 -9.633 1.00 87.38 131 MET A C 1
ATOM 1046 O O . MET A 1 131 ? 13.141 5.304 -10.173 1.00 87.38 131 MET A O 1
ATOM 1050 N N . HIS A 1 132 ? 12.119 5.955 -8.303 1.00 88.12 132 HIS A N 1
ATOM 1051 C CA . HIS A 1 132 ? 13.118 5.374 -7.393 1.00 88.12 132 HIS A CA 1
ATOM 1052 C C . HIS A 1 132 ? 13.008 3.838 -7.314 1.00 88.12 132 HIS A C 1
ATOM 1054 O O . HIS A 1 132 ? 12.788 3.264 -6.247 1.00 88.12 132 HIS A O 1
ATOM 1060 N N . MET A 1 133 ? 13.085 3.154 -8.454 1.00 91.56 133 MET A N 1
ATOM 1061 C CA . MET A 1 133 ? 13.004 1.703 -8.564 1.00 91.56 133 MET A CA 1
ATOM 1062 C C . MET A 1 133 ? 13.844 1.192 -9.737 1.00 91.56 133 MET A C 1
ATOM 1064 O O . MET A 1 133 ? 14.082 1.909 -10.701 1.00 91.56 133 MET A O 1
ATOM 1068 N N . THR A 1 134 ? 14.286 -0.060 -9.664 1.00 95.31 134 THR A N 1
ATOM 1069 C CA . THR A 1 134 ? 14.980 -0.714 -10.784 1.00 95.31 134 THR A CA 1
ATOM 1070 C C . THR A 1 134 ? 13.999 -1.058 -11.903 1.00 95.31 134 THR A C 1
ATOM 1072 O O . THR A 1 134 ? 12.805 -1.250 -11.650 1.00 95.31 134 THR A O 1
ATOM 1075 N N . GLY A 1 135 ? 14.489 -1.240 -13.127 1.00 93.12 135 GLY A N 1
ATOM 1076 C CA . GLY A 1 135 ? 13.682 -1.600 -14.291 1.00 93.12 135 GLY A CA 1
ATOM 1077 C C . GLY A 1 135 ? 12.880 -2.886 -14.080 1.00 93.12 135 GLY A C 1
ATOM 1078 O O . GLY A 1 135 ? 11.702 -2.960 -14.419 1.00 93.12 135 GLY A O 1
ATOM 1079 N N . ARG A 1 136 ? 13.452 -3.891 -13.401 1.00 94.94 136 ARG A N 1
ATOM 1080 C CA . ARG A 1 136 ? 12.708 -5.111 -13.022 1.00 94.94 136 ARG A CA 1
ATOM 1081 C C . ARG A 1 136 ? 11.564 -4.830 -12.045 1.00 94.94 136 ARG A C 1
ATOM 1083 O O . ARG A 1 136 ? 10.490 -5.412 -12.176 1.00 94.94 136 ARG A O 1
ATOM 1090 N N . SER A 1 137 ? 11.788 -3.956 -11.065 1.00 93.44 137 SER A N 1
ATOM 1091 C CA . SER A 1 137 ? 10.754 -3.553 -10.106 1.00 93.44 137 SER A CA 1
ATOM 1092 C C . SER A 1 137 ? 9.624 -2.785 -10.800 1.00 93.44 137 SER A C 1
ATOM 1094 O O . SER A 1 137 ? 8.448 -3.053 -10.543 1.00 93.44 137 SER A O 1
ATOM 1096 N N . LEU A 1 138 ? 9.974 -1.913 -11.750 1.00 94.69 138 LEU A N 1
ATOM 1097 C CA . LEU A 1 138 ? 9.028 -1.186 -12.593 1.00 94.69 138 LEU A CA 1
ATOM 1098 C C . LEU A 1 138 ? 8.164 -2.135 -13.434 1.00 94.69 138 LEU A C 1
ATOM 1100 O O . LEU A 1 138 ? 6.939 -2.056 -13.377 1.00 94.69 138 LEU A O 1
ATOM 1104 N N . LEU A 1 139 ? 8.772 -3.105 -14.123 1.00 95.19 139 LEU A N 1
ATOM 1105 C CA . LEU A 1 139 ? 8.041 -4.110 -14.906 1.00 95.19 139 LEU A CA 1
ATOM 1106 C C . LEU A 1 139 ? 7.094 -4.955 -14.040 1.00 95.19 139 LEU A C 1
ATOM 1108 O O . LEU A 1 139 ? 5.947 -5.198 -14.420 1.00 95.19 139 LEU A O 1
ATOM 1112 N N . ASN A 1 140 ? 7.538 -5.367 -12.849 1.00 93.94 140 ASN A N 1
ATOM 1113 C CA . ASN A 1 140 ? 6.685 -6.082 -11.898 1.00 93.94 140 ASN A CA 1
ATOM 1114 C C . ASN A 1 140 ? 5.494 -5.228 -11.454 1.00 93.94 140 ASN A C 1
ATOM 1116 O O . ASN A 1 140 ? 4.379 -5.737 -11.325 1.00 93.94 140 ASN A O 1
ATOM 1120 N N . ARG A 1 141 ? 5.717 -3.928 -11.237 1.00 90.44 141 ARG A N 1
ATOM 1121 C CA . ARG A 1 141 ? 4.665 -2.984 -10.858 1.00 90.44 141 ARG A CA 1
ATOM 1122 C C . ARG A 1 141 ? 3.641 -2.801 -11.976 1.00 90.44 141 ARG A C 1
ATOM 1124 O O . ARG A 1 141 ? 2.450 -2.919 -11.704 1.00 90.44 141 ARG A O 1
ATOM 1131 N N . ILE A 1 142 ? 4.095 -2.600 -13.212 1.00 91.81 142 ILE A N 1
ATOM 1132 C CA . ILE A 1 142 ? 3.238 -2.527 -14.405 1.00 91.81 142 ILE A CA 1
ATOM 1133 C C . ILE A 1 142 ? 2.402 -3.809 -14.537 1.00 91.81 142 ILE A C 1
ATOM 1135 O O . ILE A 1 142 ? 1.185 -3.757 -14.702 1.00 91.81 142 ILE A O 1
ATOM 1139 N N . SER A 1 143 ? 3.033 -4.980 -14.391 1.00 91.88 143 SER A N 1
ATOM 1140 C CA . SER A 1 143 ? 2.344 -6.275 -14.444 1.00 91.88 143 SER A CA 1
ATOM 1141 C C . SER A 1 143 ? 1.288 -6.442 -13.347 1.00 91.88 143 SER A C 1
ATOM 1143 O O . SER A 1 143 ? 0.253 -7.065 -13.580 1.00 91.88 143 SER A O 1
ATOM 1145 N N . ALA A 1 144 ? 1.541 -5.928 -12.142 1.00 86.81 144 ALA A N 1
ATOM 1146 C CA . ALA A 1 144 ? 0.568 -5.953 -11.057 1.00 86.81 144 ALA A CA 1
ATOM 1147 C C . ALA A 1 144 ? -0.613 -5.011 -11.336 1.00 86.81 144 ALA A C 1
ATOM 1149 O O . ALA A 1 144 ? -1.752 -5.392 -11.096 1.00 86.81 144 ALA A O 1
ATOM 1150 N N . GLN A 1 145 ? -0.353 -3.825 -11.895 1.00 84.81 145 GLN A N 1
ATOM 1151 C CA . GLN A 1 145 ? -1.384 -2.846 -12.247 1.00 84.81 145 GLN A CA 1
ATOM 1152 C C . GLN A 1 145 ? -2.319 -3.338 -13.358 1.00 84.81 145 GLN A C 1
ATOM 1154 O O . GLN A 1 145 ? -3.497 -3.029 -13.319 1.00 84.81 145 GLN A O 1
ATOM 1159 N N . LYS A 1 146 ? -1.824 -4.129 -14.317 1.00 81.62 146 LYS A N 1
ATOM 1160 C CA . LYS A 1 146 ? -2.653 -4.725 -15.385 1.00 81.62 146 LYS A CA 1
ATOM 1161 C C . LYS A 1 146 ? -3.548 -5.882 -14.916 1.00 81.62 146 LYS A C 1
ATOM 1163 O O . LYS A 1 146 ? -4.407 -6.321 -15.672 1.00 81.62 146 LYS A O 1
ATOM 1168 N N . ARG A 1 147 ? -3.290 -6.439 -13.726 1.00 76.94 147 ARG A N 1
ATOM 1169 C CA . ARG A 1 147 ? -4.013 -7.596 -13.165 1.00 76.94 147 ARG A CA 1
ATOM 1170 C C . ARG A 1 147 ? -5.095 -7.218 -12.153 1.00 76.94 147 ARG A C 1
ATOM 1172 O O . ARG A 1 147 ? -5.892 -8.089 -11.813 1.00 76.94 147 ARG A O 1
ATOM 1179 N N . GLY A 1 148 ? -5.054 -5.993 -11.632 1.00 61.53 148 GLY A N 1
ATOM 1180 C CA . GLY A 1 148 ? -6.084 -5.430 -10.756 1.00 61.53 148 GLY A CA 1
ATOM 1181 C C . GLY A 1 148 ? -7.091 -4.637 -11.564 1.00 61.53 148 GLY A C 1
ATOM 1182 O O . GLY A 1 148 ? -8.264 -4.637 -11.145 1.00 61.53 148 GLY A O 1
#

Solvent-accessible surface area (backbone atoms only — not comparable to full-atom values): 8548 Å² total; per-residue (Å²): 132,63,86,86,41,88,59,31,49,72,36,81,46,35,68,47,19,52,55,50,44,53,53,34,46,76,68,66,72,47,90,81,67,73,71,29,67,70,46,54,53,45,21,43,74,68,38,67,76,47,75,76,37,70,70,52,46,52,51,49,52,34,44,75,67,68,66,39,58,72,86,67,75,70,78,75,68,53,68,66,56,48,52,50,46,56,54,42,56,57,53,22,54,55,46,17,50,51,50,48,51,43,41,70,72,62,77,48,81,88,55,96,84,63,69,56,45,55,48,51,22,23,38,52,50,21,58,76,69,69,43,99,52,53,16,67,56,49,52,54,49,46,56,51,62,76,73,107

pLDDT: mean 85.24, std 11.18, range [51.88, 97.19]

Sequence (148 aa):
MAPNSPHYQFDPSSIGWLHRKVALQRQGRESGVFVTAADLKRIAEADPSVFTDPVFQEQIRLALEDRLPTRTGRLPADPVLWFRTLMADILIEDLAEEIRAERRAGGRKRLRGDWEPRVEAAEKISADLCMHMTGRSLLNRISAQKRG

Radius of gyration: 24.94 Å; Cα contacts (8 Å, |Δi|>4): 136; chains: 1; bounding box: 50×28×72 Å

Organism: NCBI:txid135719

Nearest PDB structures (foldseek):
  7obt-assembly1_A-2  TM=2.123E-01  e=8.008E+00  Homo sapiens

Mean predicted aligned error: 13.75 Å

Secondary structure (DSSP, 8-state):
--TT-TTGGG-TTSHHHHHHHHHHHHTT--TT----HHHHHHHHHH-GGGGG-HHHHHHHHHHHTT-SPP--SS----HHHHHHHHHHHHHHHHHHHHHHHHHHTTSSPPPTTPPPHHHHHHHHHHHHTT-SS-HHHHHHHHHHHTT-

Foldseek 3Di:
DDPPDPCQCVPLLHVNVLVVQVVCVVVVNDPPDFDEPVSLVSNCVSPVVCCPPPSSVVVVVCVVVVNGDHPPPDDDPPVLNVVLLVVLVVQLVVQLVVVVVCVVVVVDPDDDPDDRSSQVSLQVSCVVSVPPDHSVVSVVVSVVVVVD